Protein AF-A0A0K9GRC5-F1 (afdb_monomer_lite)

Organism: NCBI:txid1679170

Sequence (92 aa):
MAILSFMTTSYAQNVYIYGARKFDGGVPVEYHASVKEHAATKYYDWQIKEAYDKAYITEDEYVETMKIKNPDWELPKPKVETPIVPEEAPTE

Secondary structure (DSSP, 8-state):
----HHHHHHHHIIIIIS-S--HHHHS-HHHHHHHHHHHHHHS-HHHHHHHHHTTSS-HHHHHHHHHHH-TT--------------------

pLDDT: mean 82.76, std 13.73, range [50.28, 93.56]

Radius of gyration: 18.58 Å; chains: 1; bounding box: 39×42×55 Å

Structure (mmCIF, N/CA/C/O backbone):
data_AF-A0A0K9GRC5-F1
#
_entry.id   AF-A0A0K9GRC5-F1
#
loop_
_atom_site.group_PDB
_atom_site.id
_atom_site.type_symbol
_atom_site.label_atom_id
_atom_site.label_alt_id
_atom_site.label_comp_id
_atom_site.label_asym_id
_atom_site.label_entity_id
_atom_site.label_seq_id
_atom_site.pdbx_PDB_ins_code
_atom_site.Cartn_x
_atom_site.Cartn_y
_atom_site.Cartn_z
_atom_site.occupancy
_atom_site.B_iso_or_equiv
_atom_site.auth_seq_id
_atom_site.auth_comp_id
_atom_site.auth_asym_id
_atom_site.auth_atom_id
_atom_site.pdbx_PDB_model_num
ATOM 1 N N . MET A 1 1 ? -16.781 4.256 10.777 1.00 56.44 1 MET A N 1
ATOM 2 C CA . MET A 1 1 ? -16.080 4.926 11.899 1.00 56.44 1 MET A CA 1
ATOM 3 C C . MET A 1 1 ? -15.198 6.049 11.354 1.00 56.44 1 MET A C 1
ATOM 5 O O . MET A 1 1 ? -15.120 6.191 10.141 1.00 56.44 1 MET A O 1
ATOM 9 N N . ALA A 1 2 ? -14.564 6.875 12.195 1.00 73.81 2 ALA A N 1
ATOM 10 C CA . ALA A 1 2 ? -13.584 7.848 11.703 1.00 73.81 2 ALA A CA 1
ATOM 11 C C . ALA A 1 2 ? -12.293 7.118 11.289 1.00 73.81 2 ALA A C 1
ATOM 13 O O . ALA A 1 2 ? -11.689 6.427 12.109 1.00 73.81 2 ALA A O 1
ATOM 14 N N . ILE A 1 3 ? -11.882 7.258 10.026 1.00 74.75 3 ILE A N 1
ATOM 15 C CA . ILE A 1 3 ? -10.609 6.721 9.535 1.00 74.75 3 ILE A CA 1
ATOM 16 C C . ILE A 1 3 ? -9.488 7.609 10.074 1.00 74.75 3 ILE A C 1
ATOM 18 O O . ILE A 1 3 ? -9.408 8.797 9.764 1.00 74.75 3 ILE A O 1
ATOM 22 N N . LEU A 1 4 ? -8.627 7.036 10.910 1.00 83.88 4 LEU A N 1
ATOM 23 C CA . LEU A 1 4 ? -7.522 7.762 11.521 1.00 83.88 4 LEU A CA 1
ATOM 24 C C . LEU A 1 4 ? -6.310 7.746 10.583 1.00 83.88 4 LEU A C 1
ATOM 26 O O . LEU A 1 4 ? -5.711 6.697 10.355 1.00 83.88 4 LEU A O 1
ATOM 30 N N . SER A 1 5 ? -5.888 8.908 10.082 1.00 81.38 5 SER A N 1
ATOM 31 C CA . SER A 1 5 ? -4.793 9.009 9.101 1.00 81.38 5 SER A CA 1
ATOM 32 C C . SER A 1 5 ? -3.461 8.408 9.583 1.00 81.38 5 SER A C 1
ATOM 34 O O . SER A 1 5 ? -2.680 7.887 8.781 1.00 81.38 5 SER A O 1
ATOM 36 N N . PHE A 1 6 ? -3.201 8.430 10.896 1.00 83.06 6 PHE A N 1
ATOM 37 C CA . PHE A 1 6 ? -2.007 7.811 11.484 1.00 83.06 6 PHE A CA 1
ATOM 38 C C . PHE A 1 6 ? -2.066 6.274 11.443 1.00 83.06 6 PHE A C 1
ATOM 40 O O . PHE A 1 6 ? -1.046 5.619 11.209 1.00 83.06 6 PHE A O 1
ATOM 47 N N . MET A 1 7 ? -3.263 5.696 11.607 1.00 87.81 7 MET A N 1
ATOM 48 C CA . MET A 1 7 ? -3.487 4.259 11.455 1.00 87.81 7 MET A CA 1
ATOM 49 C C . MET A 1 7 ? -3.316 3.858 9.993 1.00 87.81 7 MET A C 1
ATOM 51 O O . MET A 1 7 ? -2.595 2.907 9.717 1.00 87.81 7 MET A O 1
ATOM 55 N N . THR A 1 8 ? -3.887 4.619 9.054 1.00 90.31 8 THR A N 1
ATOM 56 C CA . THR A 1 8 ? -3.738 4.374 7.610 1.00 90.31 8 THR A CA 1
ATOM 57 C C . THR A 1 8 ? -2.273 4.321 7.189 1.00 90.31 8 THR A C 1
ATOM 59 O O . THR A 1 8 ? -1.861 3.381 6.517 1.00 90.31 8 THR A O 1
ATOM 62 N N . THR A 1 9 ? -1.466 5.286 7.637 1.00 90.38 9 THR A N 1
ATOM 63 C CA . THR A 1 9 ? -0.024 5.317 7.339 1.00 90.38 9 THR A CA 1
ATOM 64 C C . THR A 1 9 ? 0.688 4.088 7.907 1.00 90.38 9 THR A C 1
ATOM 66 O O . THR A 1 9 ? 1.468 3.439 7.211 1.00 90.38 9 THR A O 1
ATOM 69 N N . SER A 1 10 ? 0.378 3.729 9.157 1.00 92.25 10 SER A N 1
ATOM 70 C CA . SER A 1 10 ? 0.965 2.559 9.816 1.00 92.25 10 SER A CA 1
ATOM 71 C C . SER A 1 10 ? 0.592 1.265 9.090 1.00 92.25 10 SER A C 1
ATOM 73 O O . SER A 1 10 ? 1.452 0.419 8.851 1.00 92.25 10 SER A O 1
ATOM 75 N N . TYR A 1 11 ? -0.674 1.102 8.700 1.00 92.94 11 TYR A N 1
ATOM 76 C CA . TYR A 1 11 ? -1.125 -0.055 7.932 1.00 92.94 11 TYR A CA 1
ATOM 77 C C . TYR A 1 11 ? -0.465 -0.105 6.551 1.00 92.94 11 TYR A C 1
ATOM 79 O O . TYR A 1 11 ? 0.047 -1.156 6.186 1.00 92.94 11 TYR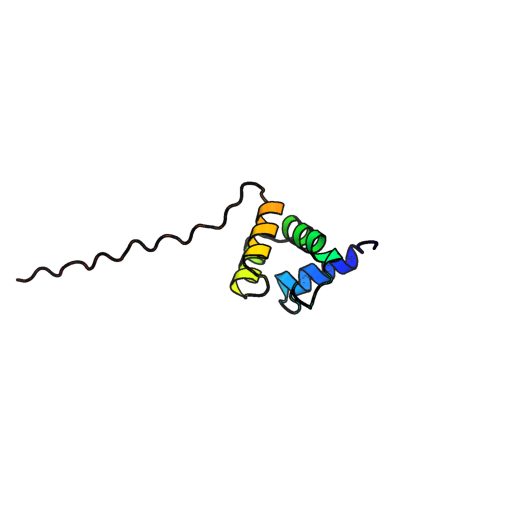 A O 1
ATOM 87 N N . ALA A 1 12 ? -0.380 1.016 5.830 1.00 92.62 12 ALA A N 1
ATOM 88 C CA . ALA A 1 12 ? 0.273 1.071 4.522 1.00 92.62 12 ALA A CA 1
ATOM 89 C C . ALA A 1 12 ? 1.741 0.633 4.585 1.00 92.62 12 ALA A C 1
ATOM 91 O O . ALA A 1 12 ? 2.168 -0.189 3.776 1.00 92.62 12 ALA A O 1
ATOM 92 N N . GLN A 1 13 ? 2.492 1.090 5.591 1.00 92.94 13 GLN A N 1
ATOM 93 C CA . GLN A 1 13 ? 3.879 0.662 5.776 1.00 92.94 13 GLN A CA 1
ATOM 94 C C . GLN A 1 13 ? 3.978 -0.831 6.104 1.00 92.94 13 GLN A C 1
ATOM 96 O O . GLN A 1 13 ? 4.807 -1.539 5.536 1.00 92.94 13 GLN A O 1
ATOM 101 N N . ASN A 1 14 ? 3.124 -1.330 7.000 1.00 92.94 14 ASN A N 1
ATOM 102 C CA . ASN A 1 14 ? 3.144 -2.743 7.379 1.00 92.94 14 ASN A CA 1
ATOM 103 C C . ASN A 1 14 ? 2.756 -3.673 6.226 1.00 92.94 14 ASN A C 1
ATOM 105 O O . ASN A 1 14 ? 3.291 -4.773 6.160 1.00 92.94 14 ASN A O 1
ATOM 109 N N . VAL A 1 15 ? 1.862 -3.239 5.337 1.00 93.31 15 VAL A N 1
ATOM 110 C CA . VAL A 1 15 ? 1.422 -4.026 4.182 1.00 93.31 15 VAL A CA 1
ATOM 111 C C . VAL A 1 15 ? 2.434 -3.942 3.041 1.00 93.31 15 VAL A C 1
ATOM 113 O O . VAL A 1 15 ? 2.995 -4.956 2.650 1.00 93.31 15 VAL A O 1
ATOM 116 N N . TYR A 1 16 ? 2.714 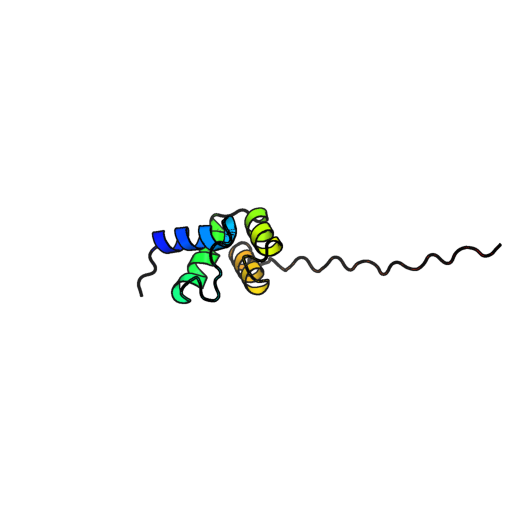-2.745 2.521 1.00 93.31 16 TYR A N 1
ATOM 117 C CA . TYR A 1 16 ? 3.493 -2.600 1.286 1.00 93.31 16 TYR A CA 1
ATOM 118 C C . TYR A 1 16 ? 5.006 -2.628 1.507 1.00 93.31 16 TYR A C 1
ATOM 120 O O . TYR A 1 16 ? 5.735 -3.091 0.639 1.00 93.31 16 TYR A O 1
ATOM 128 N N . ILE A 1 17 ? 5.501 -2.125 2.642 1.00 93.00 17 ILE A N 1
ATOM 129 C CA . ILE A 1 17 ? 6.949 -1.980 2.865 1.00 93.00 17 ILE A CA 1
ATOM 130 C C . ILE A 1 17 ? 7.503 -3.186 3.621 1.00 93.00 17 ILE A C 1
ATOM 132 O O . ILE A 1 17 ? 8.480 -3.800 3.194 1.00 93.00 17 ILE A O 1
ATOM 136 N N . TYR A 1 18 ? 6.877 -3.540 4.743 1.00 91.19 18 TYR A N 1
ATOM 137 C CA . TYR A 1 18 ? 7.384 -4.599 5.618 1.00 91.19 18 TYR A CA 1
ATOM 138 C C . TYR A 1 18 ? 6.772 -5.975 5.347 1.00 91.19 18 TYR A C 1
ATOM 140 O O . TYR A 1 18 ? 7.401 -6.975 5.680 1.00 91.19 18 TYR A O 1
ATOM 148 N N . GLY A 1 19 ? 5.560 -6.048 4.787 1.00 87.88 19 GLY A N 1
ATOM 149 C CA . GLY A 1 19 ? 4.824 -7.310 4.645 1.00 87.88 19 GLY A CA 1
ATOM 150 C C . GLY A 1 19 ? 4.441 -7.962 5.977 1.00 87.88 19 GLY A C 1
ATOM 151 O O . GLY A 1 19 ? 4.120 -9.146 6.026 1.00 87.88 19 GLY A O 1
ATOM 152 N N . ALA A 1 20 ? 4.481 -7.204 7.076 1.00 88.25 20 ALA A N 1
ATOM 153 C CA . ALA A 1 20 ? 4.163 -7.678 8.421 1.00 88.25 20 ALA A CA 1
ATOM 154 C C . ALA A 1 20 ? 2.654 -7.888 8.634 1.00 88.25 20 ALA A C 1
ATOM 156 O O . ALA A 1 20 ? 2.245 -8.551 9.588 1.00 88.25 20 ALA A O 1
ATOM 157 N N . ARG A 1 21 ? 1.815 -7.303 7.770 1.00 88.69 21 ARG A N 1
ATOM 158 C CA . ARG A 1 21 ? 0.358 -7.478 7.769 1.00 88.69 21 ARG A CA 1
ATOM 159 C C . ARG A 1 21 ? -0.151 -7.639 6.347 1.00 88.69 21 ARG A C 1
ATOM 161 O O . ARG A 1 21 ? 0.370 -7.009 5.436 1.00 88.69 21 ARG A O 1
ATOM 168 N N . LYS A 1 22 ? -1.209 -8.430 6.191 1.00 89.06 22 LYS A N 1
ATOM 169 C CA . LYS A 1 22 ? -1.988 -8.521 4.953 1.00 89.06 22 LYS A CA 1
ATOM 170 C C . LYS A 1 22 ? -3.339 -7.845 5.141 1.00 89.06 22 LYS A C 1
ATOM 172 O O . LYS A 1 22 ? -3.805 -7.689 6.271 1.00 89.06 22 LYS A O 1
ATOM 177 N N . PHE A 1 23 ? -3.961 -7.433 4.045 1.00 87.19 23 PHE A N 1
ATOM 178 C CA . PHE A 1 23 ? -5.325 -6.909 4.079 1.00 87.19 23 PHE A CA 1
ATOM 179 C C . PHE A 1 23 ? -6.321 -7.962 4.569 1.00 87.19 23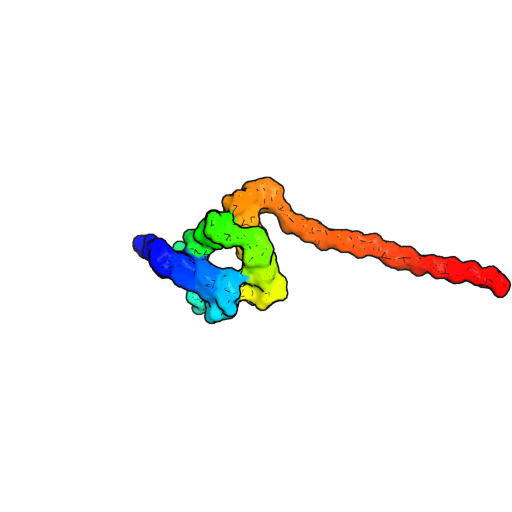 PHE A C 1
ATOM 181 O O . PHE A 1 23 ? -7.184 -7.641 5.386 1.00 87.19 23 PHE A O 1
ATOM 188 N N . ASP A 1 24 ? -6.143 -9.216 4.149 1.00 84.06 24 ASP A N 1
ATOM 189 C CA . ASP A 1 24 ? -6.901 -10.350 4.667 1.00 84.06 24 ASP A CA 1
ATOM 190 C C . ASP A 1 24 ? -6.452 -10.679 6.103 1.00 84.06 24 ASP A C 1
ATOM 192 O O . ASP A 1 24 ? -5.312 -11.076 6.355 1.00 84.06 24 ASP A O 1
ATOM 196 N N . GLY A 1 25 ? -7.327 -10.406 7.071 1.00 79.38 25 GLY A N 1
ATOM 197 C CA . GLY A 1 25 ? -7.121 -10.679 8.498 1.00 79.38 25 GLY A CA 1
ATOM 198 C C . GLY A 1 25 ? -6.194 -9.724 9.269 1.00 79.38 25 GLY A C 1
ATOM 199 O O . GLY A 1 25 ? -6.220 -9.740 10.499 1.00 79.38 25 GLY A O 1
ATOM 200 N N . GLY A 1 26 ? -5.395 -8.878 8.606 1.00 82.12 26 GLY A N 1
ATOM 201 C CA . GLY A 1 26 ? -4.425 -7.983 9.267 1.00 82.12 26 GLY A CA 1
ATOM 202 C C . GLY A 1 26 ? -4.784 -6.493 9.265 1.00 82.12 26 GLY A C 1
ATOM 203 O O . GLY A 1 26 ? -4.299 -5.745 10.122 1.00 82.12 26 GLY A O 1
ATOM 204 N N . VAL A 1 27 ? -5.633 -6.046 8.337 1.00 87.50 27 VAL A N 1
ATOM 205 C CA . VAL A 1 27 ? -6.104 -4.656 8.241 1.00 87.50 27 VAL A CA 1
ATOM 206 C C . VAL A 1 27 ? -7.633 -4.653 8.270 1.00 87.50 27 VAL A C 1
ATOM 208 O O . VAL A 1 27 ? -8.242 -5.398 7.503 1.00 87.50 27 VAL A O 1
ATOM 211 N N . PRO A 1 28 ? -8.287 -3.827 9.107 1.00 89.19 28 PRO A N 1
ATOM 212 C CA . PRO A 1 28 ? -9.743 -3.729 9.090 1.00 89.19 28 PRO A CA 1
ATOM 213 C C . PRO A 1 28 ? -10.243 -3.248 7.724 1.00 89.19 28 PRO A C 1
ATOM 215 O 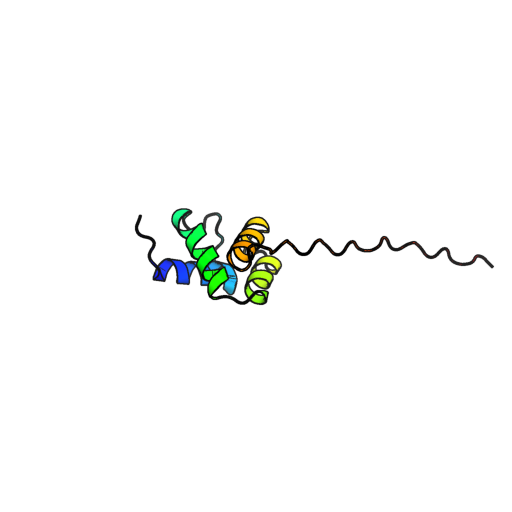O . PRO A 1 28 ? -9.657 -2.330 7.150 1.00 89.19 28 PRO A O 1
ATOM 218 N N . VAL A 1 29 ? -11.351 -3.815 7.240 1.00 88.81 29 VAL A N 1
ATOM 219 C CA . VAL A 1 29 ? -11.915 -3.528 5.904 1.00 88.81 29 VAL A CA 1
ATOM 220 C C . VAL A 1 29 ? -12.153 -2.030 5.677 1.00 88.81 29 VAL A C 1
ATOM 222 O O . VAL A 1 29 ? -11.884 -1.518 4.595 1.00 88.81 29 VAL A O 1
ATOM 225 N N . GLU A 1 30 ? -12.553 -1.291 6.718 1.00 89.31 30 GLU A N 1
ATOM 226 C CA . GLU A 1 30 ? -12.738 0.170 6.659 1.00 89.31 30 GLU A CA 1
ATOM 227 C C . GLU A 1 30 ? -11.464 0.936 6.250 1.00 89.31 30 GLU A C 1
ATOM 229 O O . GLU A 1 30 ? -11.556 2.029 5.701 1.00 89.31 30 GLU A O 1
ATOM 234 N N . TYR A 1 31 ? -10.276 0.376 6.501 1.00 89.94 31 TYR A N 1
ATOM 235 C CA . TYR A 1 31 ? -8.991 0.991 6.161 1.00 89.94 31 TYR A CA 1
ATOM 236 C C . TYR A 1 31 ? -8.455 0.549 4.799 1.00 89.94 31 TYR A C 1
ATOM 238 O O . TYR A 1 31 ? -7.487 1.142 4.327 1.00 89.94 31 TYR A O 1
ATOM 246 N N . HIS A 1 32 ? -9.048 -0.458 4.148 1.00 92.06 32 HIS A N 1
ATOM 247 C CA . HIS A 1 32 ? -8.510 -1.016 2.902 1.00 92.06 32 HIS A CA 1
ATOM 248 C C . HIS A 1 32 ? -8.385 0.049 1.812 1.00 92.06 32 HIS A C 1
ATOM 250 O O . HIS A 1 32 ? -7.307 0.212 1.242 1.00 92.06 32 HIS A O 1
ATOM 256 N N . ALA A 1 33 ? -9.452 0.819 1.587 1.00 90.75 33 ALA A N 1
ATOM 257 C CA . ALA A 1 33 ? -9.471 1.891 0.594 1.00 90.75 33 ALA A CA 1
ATOM 258 C C . ALA A 1 33 ? -8.412 2.961 0.897 1.00 90.75 33 ALA A C 1
ATOM 260 O O . ALA A 1 33 ? -7.533 3.214 0.076 1.00 90.75 33 ALA A O 1
ATOM 261 N N . SER A 1 34 ? -8.414 3.519 2.111 1.00 92.06 34 SER A N 1
ATOM 262 C CA . SER A 1 34 ? -7.473 4.584 2.477 1.00 92.06 34 SER A CA 1
ATOM 263 C C . SER A 1 34 ? -6.014 4.128 2.481 1.00 92.06 34 SER A C 1
ATOM 265 O O . SER A 1 34 ? -5.118 4.922 2.208 1.00 92.06 34 SER A O 1
ATOM 267 N N . VAL A 1 35 ? -5.743 2.857 2.790 1.00 93.19 35 VAL A N 1
ATOM 268 C CA . VAL A 1 35 ? -4.390 2.292 2.730 1.00 93.19 35 VAL A CA 1
ATOM 269 C C . VAL A 1 35 ? -3.906 2.192 1.281 1.00 93.19 35 VAL A C 1
ATOM 271 O O . VAL A 1 35 ? -2.765 2.564 1.007 1.00 93.19 35 VAL A O 1
ATOM 274 N N . LYS A 1 36 ? -4.768 1.757 0.351 1.00 92.81 36 LYS A N 1
ATOM 275 C CA . LYS A 1 36 ? -4.466 1.727 -1.091 1.00 92.81 36 LYS A CA 1
ATOM 276 C C . LYS A 1 36 ? -4.262 3.139 -1.646 1.00 92.81 36 LYS A C 1
ATOM 278 O O . LYS A 1 36 ? -3.266 3.385 -2.317 1.00 92.81 36 LYS A O 1
ATOM 283 N N . GLU A 1 37 ? -5.116 4.096 -1.283 1.00 93.12 37 GLU A N 1
ATOM 284 C CA . GLU A 1 37 ? -4.951 5.511 -1.655 1.00 93.12 37 GLU A CA 1
ATOM 285 C C . GLU A 1 37 ? -3.636 6.104 -1.135 1.00 93.12 37 GLU A C 1
ATOM 287 O O . GLU A 1 37 ? -2.931 6.821 -1.853 1.00 93.12 37 GLU A O 1
ATOM 292 N N . HIS A 1 38 ? -3.272 5.784 0.110 1.00 93.44 38 HIS A N 1
ATOM 293 C CA . HIS A 1 38 ? -2.013 6.231 0.691 1.00 93.44 38 HIS A CA 1
ATOM 294 C C . HIS A 1 38 ? -0.818 5.652 -0.068 1.00 93.44 38 HIS A C 1
ATOM 296 O O . HIS A 1 38 ? 0.101 6.398 -0.403 1.00 93.44 38 HIS A O 1
ATOM 302 N N . ALA A 1 39 ? -0.839 4.352 -0.373 1.00 93.56 39 ALA A N 1
ATOM 303 C CA . ALA A 1 39 ? 0.208 3.700 -1.151 1.00 93.56 39 ALA A CA 1
ATOM 304 C C . ALA A 1 39 ? 0.320 4.301 -2.561 1.00 93.56 39 ALA A C 1
ATOM 306 O O . ALA A 1 39 ? 1.412 4.688 -2.967 1.00 93.56 39 ALA A O 1
ATOM 307 N N . ALA A 1 40 ? -0.801 4.492 -3.259 1.00 93.44 40 ALA A N 1
ATOM 308 C CA . ALA A 1 40 ? -0.844 5.116 -4.581 1.00 93.44 40 ALA A CA 1
ATOM 309 C C . ALA A 1 40 ? -0.242 6.535 -4.592 1.00 93.44 40 ALA A C 1
ATOM 311 O O . ALA A 1 40 ? 0.485 6.905 -5.513 1.00 93.44 40 ALA A O 1
ATOM 312 N N . THR A 1 41 ? -0.509 7.320 -3.542 1.00 92.25 41 THR A N 1
ATOM 313 C CA . THR A 1 41 ? -0.065 8.720 -3.440 1.00 92.25 41 THR A CA 1
ATOM 314 C C . THR A 1 41 ? 1.379 8.860 -2.952 1.00 92.25 41 THR A C 1
ATOM 316 O O . THR A 1 41 ? 2.076 9.800 -3.336 1.00 92.25 41 THR A O 1
ATOM 319 N N . LYS A 1 42 ? 1.825 7.988 -2.039 1.00 93.12 42 LYS A N 1
ATOM 320 C CA . LYS A 1 42 ? 3.095 8.152 -1.311 1.00 93.12 42 LYS A CA 1
ATOM 321 C C . LYS A 1 42 ? 4.194 7.196 -1.747 1.00 93.12 42 LYS A C 1
ATOM 323 O O . LYS A 1 42 ? 5.358 7.527 -1.536 1.00 93.12 42 LYS A O 1
ATOM 328 N N . TYR A 1 43 ? 3.857 6.040 -2.309 1.00 93.00 43 TYR A N 1
ATOM 329 C CA . TYR A 1 43 ? 4.842 5.040 -2.703 1.00 93.00 43 TYR A CA 1
ATOM 330 C C . TYR A 1 43 ? 5.141 5.095 -4.192 1.00 93.00 43 TYR A C 1
ATOM 332 O O . TYR A 1 43 ? 4.311 5.461 -5.029 1.00 93.00 43 TYR A O 1
ATOM 340 N N . TYR A 1 44 ? 6.373 4.734 -4.520 1.00 92.50 44 TYR A N 1
ATOM 341 C CA . TYR A 1 44 ? 6.807 4.566 -5.893 1.00 92.50 44 TYR A CA 1
ATOM 342 C C . TYR A 1 44 ? 6.273 3.257 -6.476 1.00 92.50 44 TYR A C 1
ATOM 344 O O . TYR A 1 44 ? 6.046 2.286 -5.756 1.00 92.50 44 TYR A O 1
ATOM 352 N N . ASP A 1 45 ? 6.138 3.211 -7.799 1.00 91.06 45 ASP A N 1
ATOM 353 C CA . ASP A 1 45 ? 5.611 2.049 -8.530 1.00 91.06 45 ASP A CA 1
ATOM 354 C C . ASP A 1 45 ? 6.423 0.786 -8.233 1.00 91.06 45 ASP A C 1
ATOM 356 O O . ASP A 1 45 ? 5.864 -0.291 -8.055 1.00 91.06 45 ASP A O 1
ATOM 360 N N . TRP A 1 46 ? 7.746 0.931 -8.096 1.00 89.25 46 TRP A N 1
ATOM 361 C CA . TRP A 1 46 ? 8.635 -0.174 -7.750 1.00 89.25 46 TRP A CA 1
ATOM 362 C C . TRP A 1 46 ? 8.392 -0.718 -6.339 1.00 89.25 46 TRP A C 1
ATOM 364 O O . TRP A 1 46 ? 8.543 -1.915 -6.146 1.00 89.25 46 TRP A O 1
ATOM 374 N N . GLN A 1 47 ? 7.974 0.108 -5.372 1.00 92.25 47 GLN A N 1
ATOM 375 C CA . GLN A 1 47 ? 7.653 -0.353 -4.011 1.00 92.25 47 GLN A CA 1
ATOM 376 C C . GLN A 1 47 ? 6.354 -1.157 -4.007 1.00 92.25 47 GLN A C 1
ATOM 378 O O . GLN A 1 47 ? 6.249 -2.189 -3.354 1.00 92.25 47 GLN A O 1
ATOM 383 N N . ILE A 1 48 ? 5.365 -0.686 -4.768 1.00 92.31 48 ILE A N 1
ATOM 384 C CA . ILE A 1 48 ? 4.073 -1.357 -4.918 1.00 92.31 48 ILE A CA 1
ATOM 385 C C . ILE A 1 48 ? 4.267 -2.683 -5.672 1.00 92.31 48 ILE A C 1
ATOM 387 O O . ILE A 1 48 ? 3.718 -3.708 -5.273 1.00 92.31 48 ILE A O 1
ATOM 391 N N . LYS A 1 49 ? 5.122 -2.692 -6.703 1.00 91.38 49 LYS A N 1
ATOM 392 C CA . LYS A 1 49 ? 5.505 -3.908 -7.427 1.00 91.38 49 LYS A CA 1
ATOM 393 C C . LYS A 1 49 ? 6.303 -4.874 -6.550 1.00 91.38 49 LYS A C 1
ATOM 395 O O . LYS A 1 49 ? 6.029 -6.064 -6.574 1.00 91.38 49 LYS A O 1
ATOM 400 N N . GLU A 1 50 ? 7.252 -4.390 -5.756 1.00 92.81 50 GLU A N 1
ATOM 401 C CA . GLU A 1 50 ? 8.023 -5.228 -4.833 1.00 92.81 50 GLU A CA 1
ATOM 402 C C . GLU A 1 50 ? 7.113 -5.890 -3.787 1.00 92.81 50 GLU A C 1
ATOM 404 O O . GLU A 1 50 ? 7.292 -7.066 -3.478 1.00 92.81 50 GLU A O 1
ATOM 409 N N . ALA A 1 51 ? 6.101 -5.175 -3.285 1.00 92.12 51 ALA A N 1
ATOM 410 C CA . ALA A 1 51 ? 5.093 -5.745 -2.394 1.00 92.12 51 ALA A CA 1
ATOM 411 C C . ALA A 1 51 ? 4.313 -6.893 -3.060 1.00 92.12 51 ALA A C 1
ATOM 413 O O . ALA A 1 51 ? 4.040 -7.905 -2.412 1.00 92.12 51 ALA A O 1
ATOM 414 N N . TYR A 1 52 ? 3.980 -6.756 -4.346 1.00 92.81 52 TYR A N 1
ATOM 415 C CA . TYR A 1 52 ? 3.356 -7.821 -5.136 1.00 92.81 52 TYR A CA 1
ATOM 416 C C . TYR A 1 52 ? 4.320 -8.994 -5.375 1.00 92.81 52 TYR A C 1
ATOM 418 O O . TYR A 1 52 ? 3.975 -10.136 -5.083 1.00 92.81 52 TYR A O 1
ATOM 426 N N . ASP A 1 53 ? 5.558 -8.722 -5.800 1.00 91.44 53 ASP A N 1
ATOM 427 C CA . ASP A 1 53 ? 6.584 -9.741 -6.064 1.00 91.44 53 ASP A CA 1
ATOM 428 C C . ASP A 1 53 ? 6.934 -10.549 -4.797 1.00 91.44 53 ASP A C 1
ATOM 430 O O . ASP A 1 53 ? 7.226 -11.742 -4.871 1.00 91.44 53 ASP A O 1
ATOM 434 N N . LYS A 1 54 ? 6.872 -9.920 -3.614 1.00 89.94 54 LYS A N 1
ATOM 435 C CA . LYS A 1 54 ? 7.053 -10.571 -2.303 1.00 89.94 54 LYS A CA 1
ATOM 436 C C . LYS A 1 54 ? 5.772 -11.190 -1.733 1.00 89.94 54 LYS A C 1
ATOM 438 O O . LYS A 1 54 ? 5.786 -11.688 -0.606 1.00 89.94 54 LYS A O 1
ATOM 443 N N . ALA A 1 55 ? 4.668 -11.161 -2.480 1.00 90.56 55 ALA A N 1
ATOM 444 C CA . ALA A 1 55 ? 3.357 -11.665 -2.076 1.00 90.56 55 ALA A CA 1
ATOM 445 C C . ALA A 1 55 ? 2.815 -11.050 -0.765 1.00 90.56 55 ALA A C 1
ATOM 447 O O . ALA A 1 55 ? 2.102 -11.709 0.006 1.00 90.56 55 ALA A O 1
ATOM 448 N N . TYR A 1 56 ? 3.158 -9.789 -0.486 1.00 91.88 56 TYR A N 1
ATOM 449 C CA . TYR A 1 56 ? 2.606 -9.025 0.639 1.00 91.88 56 TYR A CA 1
ATOM 450 C C . TYR A 1 56 ? 1.167 -8.591 0.361 1.00 91.88 56 TYR A C 1
ATOM 452 O O . TYR A 1 56 ? 0.325 -8.619 1.259 1.00 91.88 56 TYR A O 1
ATOM 460 N N . ILE A 1 57 ? 0.904 -8.251 -0.899 1.00 92.62 57 ILE A N 1
ATOM 461 C CA . ILE A 1 57 ? -0.408 -7.925 -1.454 1.00 92.62 57 ILE A CA 1
ATOM 462 C C . ILE A 1 57 ? -0.767 -8.925 -2.552 1.00 92.62 57 ILE A C 1
ATOM 464 O O . ILE A 1 57 ? 0.106 -9.571 -3.136 1.00 92.62 57 ILE A O 1
ATOM 468 N N . THR A 1 58 ? -2.057 -9.055 -2.819 1.00 91.62 58 THR A N 1
ATOM 469 C CA . THR A 1 58 ? -2.597 -9.864 -3.918 1.00 91.62 58 THR A CA 1
ATOM 470 C C . THR A 1 58 ? -2.530 -9.120 -5.252 1.00 91.62 58 THR A C 1
ATOM 472 O O . THR A 1 58 ? -2.258 -7.918 -5.301 1.00 91.62 58 THR A O 1
ATOM 475 N N . GLU A 1 59 ? -2.787 -9.838 -6.348 1.00 89.94 59 GLU A N 1
ATOM 476 C CA . GLU A 1 59 ? -2.878 -9.227 -7.675 1.00 89.94 59 GLU A CA 1
ATOM 477 C C . GLU A 1 59 ? -3.979 -8.168 -7.729 1.00 89.94 59 GLU A C 1
ATOM 479 O O . GLU A 1 59 ? -3.698 -7.041 -8.124 1.00 89.94 59 GLU A O 1
ATOM 484 N N . ASP A 1 60 ? -5.186 -8.474 -7.247 1.00 90.38 60 ASP A N 1
ATOM 485 C CA . ASP A 1 60 ? -6.297 -7.516 -7.214 1.00 90.38 60 ASP A CA 1
ATOM 486 C C . ASP A 1 60 ? -5.914 -6.220 -6.486 1.00 90.38 60 ASP A C 1
ATOM 488 O O . ASP A 1 60 ? -6.124 -5.125 -7.000 1.00 90.38 60 ASP A O 1
ATOM 492 N N . GLU A 1 61 ? -5.257 -6.325 -5.331 1.00 90.81 61 GLU A N 1
ATOM 493 C CA . GLU A 1 61 ? -4.839 -5.162 -4.541 1.00 90.81 61 GLU A CA 1
ATOM 494 C C . GLU A 1 61 ? -3.738 -4.349 -5.215 1.00 90.81 61 GLU A C 1
ATOM 496 O O . GLU A 1 61 ? -3.738 -3.115 -5.136 1.00 90.81 61 GLU A O 1
ATOM 501 N N . TYR A 1 62 ? -2.807 -5.028 -5.885 1.00 91.75 62 TYR A N 1
ATOM 502 C CA . TYR A 1 62 ? -1.796 -4.387 -6.714 1.00 91.75 62 TYR A CA 1
ATOM 503 C C . TYR A 1 62 ? -2.463 -3.595 -7.844 1.00 91.75 62 TYR A C 1
ATOM 505 O O . TYR A 1 62 ? -2.186 -2.405 -8.009 1.00 91.75 62 TYR A O 1
ATOM 513 N N . VAL A 1 63 ? -3.404 -4.217 -8.561 1.00 91.00 63 VAL A N 1
ATOM 514 C CA . VAL A 1 63 ? -4.145 -3.578 -9.653 1.00 91.00 63 VAL A CA 1
ATOM 515 C C . VAL A 1 63 ? -4.954 -2.390 -9.175 1.00 91.00 63 VAL A C 1
ATOM 517 O O . VAL A 1 63 ? -4.885 -1.323 -9.779 1.00 91.00 63 VAL A O 1
ATOM 520 N N . GLU A 1 64 ? -5.716 -2.546 -8.098 1.00 91.50 64 GLU A N 1
ATOM 521 C CA . GLU A 1 64 ? -6.521 -1.467 -7.535 1.00 91.50 64 GLU A CA 1
ATOM 522 C C . GLU A 1 64 ? -5.648 -0.283 -7.119 1.00 91.50 64 GLU A C 1
ATOM 524 O O . GLU A 1 64 ? -5.967 0.861 -7.434 1.00 91.50 64 GLU A O 1
ATOM 529 N N . THR A 1 65 ? -4.509 -0.543 -6.477 1.00 93.06 65 THR A N 1
ATOM 530 C CA . THR A 1 65 ? -3.583 0.515 -6.047 1.00 93.06 65 THR A CA 1
ATOM 531 C C . THR A 1 65 ? -2.978 1.249 -7.237 1.00 93.06 65 THR A C 1
ATOM 533 O O . THR A 1 65 ? -2.916 2.480 -7.245 1.00 93.06 65 THR A O 1
ATOM 536 N N . MET A 1 66 ? -2.573 0.514 -8.270 1.00 91.81 66 MET A N 1
ATOM 537 C CA . MET A 1 66 ? -2.017 1.111 -9.479 1.00 91.81 66 MET A CA 1
ATOM 538 C C . MET A 1 66 ? -3.071 1.885 -10.278 1.00 91.81 66 MET A C 1
ATOM 540 O O . MET A 1 66 ? -2.763 2.968 -10.765 1.00 91.81 66 MET A O 1
ATOM 544 N N . LYS A 1 67 ? -4.325 1.417 -10.320 1.00 92.06 67 LYS A N 1
ATOM 545 C CA . LYS A 1 67 ? -5.457 2.154 -10.910 1.00 92.06 67 LYS A CA 1
ATOM 546 C C . LYS A 1 67 ? -5.783 3.444 -10.164 1.00 92.06 67 LYS A C 1
ATOM 548 O O . LYS A 1 67 ? -6.115 4.441 -10.794 1.00 92.06 67 LYS A O 1
ATOM 553 N N . ILE A 1 68 ? -5.672 3.459 -8.833 1.00 90.62 68 ILE A N 1
ATOM 554 C CA . ILE A 1 68 ? -5.838 4.697 -8.052 1.00 90.62 68 ILE A CA 1
ATOM 555 C C . ILE A 1 68 ? -4.737 5.703 -8.410 1.00 90.62 68 ILE A C 1
ATOM 557 O O . ILE A 1 68 ? -4.994 6.902 -8.496 1.00 90.62 68 ILE A O 1
ATOM 561 N N . LYS A 1 69 ? -3.510 5.221 -8.630 1.00 89.50 69 LYS A N 1
ATOM 562 C CA . LYS A 1 69 ? -2.371 6.068 -8.991 1.00 89.50 69 LYS A CA 1
ATOM 563 C C . LYS A 1 69 ? -2.448 6.590 -10.425 1.00 89.50 69 LYS A C 1
ATOM 565 O O . LYS A 1 69 ? -2.141 7.752 -10.678 1.00 89.50 69 LYS A O 1
ATOM 570 N N . ASN A 1 70 ? -2.819 5.719 -11.354 1.00 87.69 70 ASN A N 1
ATOM 571 C CA . ASN A 1 70 ? -2.977 6.012 -12.765 1.00 87.69 70 ASN A CA 1
ATOM 572 C C . ASN A 1 70 ? -4.213 5.251 -13.284 1.00 87.69 70 ASN A C 1
ATOM 574 O O . ASN A 1 70 ? -4.146 4.032 -13.437 1.00 87.69 70 ASN A O 1
ATOM 578 N N . PRO A 1 71 ? -5.339 5.935 -13.549 1.00 81.56 71 PRO A N 1
ATOM 579 C CA . PRO A 1 71 ? -6.599 5.285 -13.918 1.00 81.56 71 PRO A CA 1
ATOM 580 C C . PRO A 1 71 ? -6.528 4.519 -15.245 1.00 81.56 71 PRO A C 1
ATOM 582 O O . PRO A 1 71 ? -7.301 3.583 -15.439 1.00 81.56 71 PRO A O 1
ATOM 585 N N . ASP A 1 72 ? -5.578 4.868 -16.116 1.00 79.25 72 ASP A N 1
ATOM 586 C CA . ASP A 1 72 ? -5.306 4.178 -17.382 1.00 79.25 72 ASP A CA 1
ATOM 587 C C . ASP A 1 72 ? -4.318 3.008 -17.227 1.00 79.25 72 ASP A C 1
ATOM 589 O O . ASP A 1 72 ? -3.871 2.421 -18.214 1.00 79.25 72 ASP A O 1
ATOM 593 N N . TRP A 1 73 ? -3.917 2.674 -15.998 1.00 77.12 73 TRP A N 1
ATOM 594 C CA . TRP A 1 73 ? -2.989 1.581 -15.758 1.00 77.12 73 TRP A CA 1
ATOM 595 C C . TRP A 1 73 ? -3.676 0.225 -15.929 1.00 77.12 73 TRP A C 1
ATOM 597 O O . TRP A 1 73 ? -4.672 -0.099 -15.275 1.00 77.12 73 TRP A O 1
ATOM 607 N N . GLU A 1 74 ? -3.081 -0.600 -16.781 1.00 67.62 74 GLU A N 1
ATOM 608 C CA . GLU A 1 74 ? -3.406 -2.011 -16.9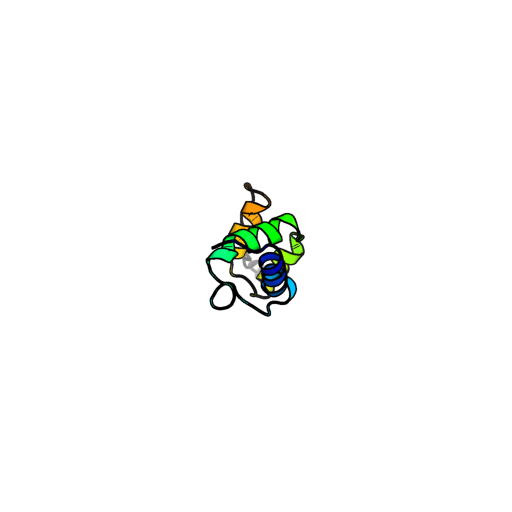31 1.00 67.62 74 GLU A CA 1
ATOM 609 C C . GLU A 1 74 ? -2.246 -2.850 -16.396 1.00 67.62 74 GLU A C 1
ATOM 611 O O . GLU A 1 74 ? -1.081 -2.448 -16.496 1.00 67.62 74 GLU A O 1
ATOM 616 N N . LEU A 1 75 ? -2.555 -4.040 -15.863 1.00 67.56 75 LEU A N 1
ATOM 617 C CA . LEU A 1 75 ? -1.525 -5.031 -15.559 1.00 67.56 75 LEU A CA 1
ATOM 618 C C . LEU A 1 75 ? -0.611 -5.166 -16.776 1.00 67.56 75 LEU A C 1
ATOM 620 O O . LEU A 1 75 ? -1.129 -5.313 -17.891 1.00 67.56 75 LEU A O 1
ATOM 624 N N . PRO A 1 76 ? 0.723 -5.148 -16.599 1.00 64.62 76 PRO A N 1
ATOM 625 C CA . PRO A 1 76 ? 1.601 -5.518 -17.687 1.00 64.62 76 PRO A CA 1
ATOM 626 C C . PRO A 1 76 ? 1.193 -6.928 -18.098 1.00 64.62 76 PRO A C 1
ATOM 628 O O . PRO A 1 76 ? 1.393 -7.878 -17.339 1.00 64.62 76 PRO A O 1
ATOM 631 N N . LYS A 1 77 ? 0.551 -7.047 -19.271 1.00 58.00 77 LYS A N 1
ATOM 632 C CA . LYS A 1 77 ? 0.181 -8.343 -19.839 1.00 58.00 77 LYS A CA 1
ATOM 633 C C . LYS A 1 77 ? 1.435 -9.201 -19.751 1.00 58.00 77 LYS A C 1
ATOM 635 O O . LYS A 1 77 ? 2.497 -8.684 -20.129 1.00 58.00 77 LYS A O 1
ATOM 640 N N . PRO A 1 78 ? 1.353 -10.440 -19.224 1.00 51.00 78 PRO A N 1
ATOM 641 C CA . PRO A 1 78 ? 2.511 -11.316 -19.216 1.00 51.00 78 PRO A CA 1
ATOM 642 C C . PRO A 1 78 ? 3.061 -11.261 -20.630 1.00 51.00 78 PRO A C 1
ATOM 644 O O . PRO A 1 78 ? 2.305 -11.437 -21.591 1.00 51.00 78 PRO A O 1
ATOM 647 N N . LYS A 1 79 ? 4.326 -10.841 -20.756 1.00 50.28 79 LYS A N 1
ATOM 648 C CA . LYS A 1 79 ? 5.006 -10.798 -22.043 1.00 50.28 79 LYS A CA 1
ATOM 649 C C . LYS A 1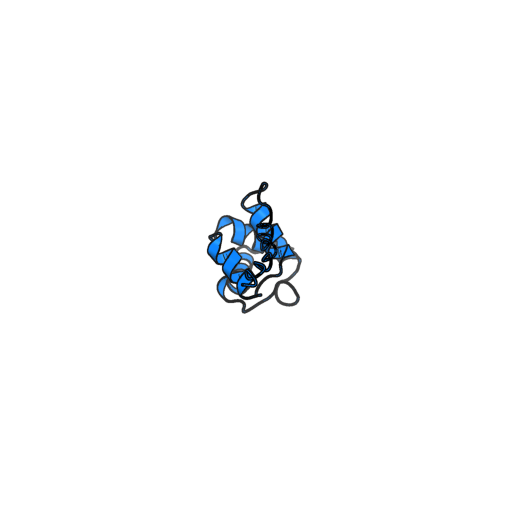 79 ? 4.833 -12.208 -22.562 1.00 50.28 79 LYS A C 1
ATOM 651 O O . LYS A 1 79 ? 5.392 -13.113 -21.955 1.00 50.28 79 LYS A O 1
ATOM 656 N N . VAL A 1 80 ? 3.952 -12.383 -23.549 1.00 51.12 80 VAL A N 1
ATOM 657 C CA . VAL A 1 80 ? 3.691 -13.674 -24.172 1.00 51.12 80 VAL A CA 1
ATOM 658 C C . VAL A 1 80 ? 5.081 -14.169 -24.502 1.00 51.12 80 VAL A C 1
ATOM 660 O O . VAL A 1 80 ? 5.764 -13.539 -25.314 1.00 51.12 80 VAL A O 1
ATOM 663 N N . GLU A 1 81 ? 5.564 -15.169 -23.764 1.00 51.31 81 GLU A N 1
ATOM 664 C CA . GLU A 1 81 ? 6.760 -15.880 -24.159 1.00 51.31 81 GLU A CA 1
ATOM 665 C C . GLU A 1 81 ? 6.389 -16.355 -25.550 1.00 51.31 81 GLU A C 1
ATOM 667 O O . GLU A 1 81 ? 5.484 -17.175 -25.712 1.00 51.31 81 GLU A O 1
ATOM 672 N N . THR A 1 82 ? 6.958 -15.704 -26.567 1.00 53.78 82 THR A N 1
ATOM 673 C CA . THR A 1 82 ? 6.891 -16.189 -27.937 1.00 53.78 82 THR A CA 1
ATOM 674 C C . THR A 1 82 ? 7.154 -17.675 -27.815 1.00 53.78 82 THR A C 1
ATOM 676 O O . THR A 1 82 ? 8.199 -18.006 -27.242 1.00 53.78 82 THR A O 1
ATOM 679 N N . PRO A 1 83 ? 6.217 -18.550 -28.225 1.00 51.34 83 PRO A N 1
ATOM 680 C CA . PRO A 1 83 ? 6.463 -19.973 -28.153 1.00 51.34 83 PRO A CA 1
ATOM 681 C C . PRO A 1 83 ? 7.799 -20.171 -28.845 1.00 51.34 83 PRO A C 1
ATOM 683 O O . PRO A 1 83 ? 7.967 -19.757 -29.993 1.00 51.34 83 PRO A O 1
ATOM 686 N N . ILE A 1 84 ? 8.776 -20.655 -28.083 1.00 59.50 84 ILE A N 1
ATOM 687 C CA . ILE A 1 84 ? 10.055 -21.122 -28.593 1.00 59.50 84 ILE A CA 1
ATOM 688 C C . ILE A 1 84 ? 9.695 -22.098 -29.702 1.00 59.50 84 ILE A C 1
ATOM 690 O O . ILE A 1 84 ? 9.292 -23.227 -29.433 1.00 59.50 84 ILE A O 1
ATOM 694 N N . VAL A 1 85 ? 9.722 -21.615 -30.944 1.00 61.47 85 VAL A N 1
ATOM 695 C CA . VAL A 1 85 ? 9.632 -22.465 -32.120 1.00 61.47 85 VAL A CA 1
ATOM 696 C C . VAL A 1 85 ? 10.856 -23.359 -31.985 1.00 61.47 85 VAL A C 1
ATOM 698 O O . VAL A 1 85 ? 11.962 -22.814 -31.941 1.00 61.47 85 VAL A O 1
ATOM 701 N N . PRO A 1 86 ? 10.705 -24.683 -31.806 1.00 54.47 86 PRO A N 1
ATOM 702 C CA . PRO A 1 86 ? 11.858 -25.557 -31.852 1.00 54.47 86 PRO A CA 1
ATOM 703 C C . PRO A 1 86 ? 12.470 -25.362 -33.237 1.00 54.47 86 PRO A C 1
ATOM 705 O O . PRO A 1 86 ? 11.842 -25.666 -34.247 1.00 54.47 86 PRO A O 1
ATOM 708 N N . GLU A 1 87 ? 13.649 -24.747 -33.270 1.00 62.22 87 GLU A N 1
ATOM 709 C CA . GLU A 1 87 ? 14.477 -24.645 -34.460 1.00 62.22 87 GLU A CA 1
ATOM 710 C C . GLU A 1 87 ? 14.768 -26.085 -34.883 1.00 62.22 87 GLU A C 1
ATOM 712 O O . GLU A 1 87 ? 15.532 -26.793 -34.225 1.00 62.22 87 GLU A O 1
ATOM 717 N N . GLU A 1 88 ? 14.039 -26.567 -35.895 1.00 58.25 88 GLU A N 1
ATOM 718 C CA . GLU A 1 88 ? 14.286 -27.867 -36.499 1.00 58.25 88 GLU A CA 1
ATOM 719 C C . GLU A 1 88 ? 15.746 -27.882 -36.944 1.00 58.25 88 GLU A C 1
ATOM 721 O O . GLU A 1 88 ? 16.150 -27.150 -37.850 1.00 58.25 88 GLU A O 1
ATOM 726 N N . ALA A 1 89 ? 16.551 -28.680 -36.243 1.00 59.06 89 ALA A N 1
ATOM 727 C CA . ALA A 1 89 ? 17.943 -28.889 -36.578 1.00 59.06 89 ALA A CA 1
ATOM 728 C C . ALA A 1 89 ? 18.026 -29.372 -38.037 1.00 59.06 89 ALA A C 1
ATOM 730 O O . ALA A 1 89 ? 17.330 -30.333 -38.389 1.00 59.06 89 ALA A O 1
ATOM 731 N N . PRO A 1 90 ? 18.856 -28.749 -38.893 1.00 64.81 90 PRO A N 1
ATOM 732 C CA . PRO A 1 90 ? 19.054 -29.247 -40.241 1.00 64.81 90 PRO A CA 1
ATOM 733 C C . PRO A 1 90 ? 19.644 -30.653 -40.133 1.00 64.81 90 PRO A C 1
ATOM 735 O O . PRO A 1 90 ? 20.708 -30.861 -39.551 1.00 64.81 90 PRO A O 1
ATOM 738 N N . THR A 1 91 ? 18.893 -31.633 -40.629 1.00 62.84 91 THR A N 1
ATOM 739 C CA . THR A 1 91 ? 19.372 -33.005 -40.773 1.00 62.84 91 THR A CA 1
ATOM 740 C C . THR A 1 91 ? 20.253 -33.020 -42.017 1.00 62.84 91 THR A C 1
ATOM 742 O O . THR A 1 91 ? 19.738 -32.867 -43.124 1.00 62.84 91 THR A O 1
ATOM 745 N N . GLU A 1 92 ? 21.566 -33.112 -41.819 1.00 61.12 92 GLU A N 1
ATOM 746 C CA . GLU A 1 92 ? 22.545 -33.388 -42.880 1.00 61.12 92 GLU A CA 1
ATOM 747 C C . GLU A 1 92 ? 22.779 -34.899 -43.006 1.00 61.12 92 GLU A C 1
ATOM 749 O O . GLU A 1 92 ? 22.840 -35.578 -41.950 1.00 61.12 92 GLU A O 1
#

Foldseek 3Di:
DDDDVVVLVVVLCCQQPVLVAAPVPRNPPVSLVVNLLCCLVPPDLVSLVVSVVVVSYDPVSSQVSVCSNPVPDDDPDPPPPPPPPPPPDPDD